Protein AF-A0A5J6SLB2-F1 (afdb_monomer)

Organism: NCBI:txid2283160

Sequence (79 aa):
MYSESAEAVYLKSSDKTNSINTGLNLTIPLNLGEKTFKLQENVHDIITNSTGLEVDHYYLCLEIDGEKVIGIDPAKGMF

Secondary structure (DSSP, 8-state):
------PPPB-GGG-EEEEE--SS-----S-HHHHHHHHHHHHHHHHHHHH-----B--EEEEETTEEEEEE-------

Solvent-accessible surface area (backbone atoms only — not comparable to full-atom values): 4833 Å² total; per-residue (Å²): 134,86,78,78,75,78,69,53,46,79,36,68,90,68,43,43,77,48,76,44,79,77,83,74,77,70,79,72,83,65,70,33,19,61,52,41,39,52,53,51,53,53,48,50,53,52,46,27,76,73,68,74,55,64,69,49,45,43,36,44,30,39,25,47,69,89,42,54,55,35,43,41,72,70,94,57,90,75,129

Structure (mmCIF, N/CA/C/O backbone):
data_AF-A0A5J6SLB2-F1
#
_entry.id   AF-A0A5J6SLB2-F1
#
loop_
_atom_site.group_PDB
_atom_site.id
_atom_site.type_symbol
_atom_site.label_atom_id
_atom_site.label_alt_id
_atom_site.label_comp_id
_atom_site.label_asym_id
_atom_site.label_entity_id
_atom_site.label_seq_id
_atom_site.pdbx_PDB_ins_code
_atom_site.Cartn_x
_atom_site.Cartn_y
_atom_site.Cartn_z
_atom_site.occupancy
_atom_site.B_iso_or_equiv
_atom_site.auth_seq_id
_atom_site.auth_comp_id
_atom_site.auth_asym_id
_atom_site.auth_atom_id
_atom_site.pdbx_PDB_model_num
ATOM 1 N N . MET A 1 1 ? 22.913 9.863 -27.633 1.00 35.12 1 MET A N 1
ATOM 2 C CA . MET A 1 1 ? 21.665 9.078 -27.586 1.00 35.12 1 MET A CA 1
ATOM 3 C C . MET A 1 1 ? 21.264 9.024 -26.126 1.00 35.12 1 MET A C 1
ATOM 5 O O . MET A 1 1 ? 21.923 8.324 -25.373 1.00 35.12 1 MET A O 1
ATOM 9 N N . TYR A 1 2 ? 20.314 9.857 -25.705 1.00 38.72 2 TYR A N 1
ATOM 10 C CA . TYR A 1 2 ? 19.792 9.819 -24.339 1.00 38.72 2 TYR A CA 1
ATOM 11 C C . TYR A 1 2 ? 18.604 8.864 -24.347 1.00 38.72 2 TYR A C 1
ATOM 13 O O . TYR A 1 2 ? 17.522 9.217 -24.801 1.00 38.72 2 TYR A O 1
ATOM 21 N N . SER A 1 3 ? 18.860 7.616 -23.966 1.00 38.44 3 SER A N 1
ATOM 22 C CA . SER A 1 3 ? 17.817 6.700 -23.520 1.00 38.44 3 SER A CA 1
ATOM 23 C C . SER A 1 3 ? 17.669 6.966 -22.030 1.00 38.44 3 SER A C 1
ATOM 25 O O . SER A 1 3 ? 18.344 6.327 -21.228 1.00 38.44 3 SER A O 1
ATOM 27 N N . GLU A 1 4 ? 16.880 7.975 -21.669 1.00 43.47 4 GLU A N 1
ATOM 28 C CA . GLU A 1 4 ? 16.371 8.072 -20.304 1.00 43.47 4 GLU A CA 1
ATOM 29 C C . GLU A 1 4 ? 15.427 6.882 -20.129 1.00 43.47 4 GLU A C 1
ATOM 31 O O . GLU A 1 4 ? 14.334 6.851 -20.690 1.00 43.47 4 GLU A O 1
ATOM 36 N N . SER A 1 5 ? 15.909 5.841 -19.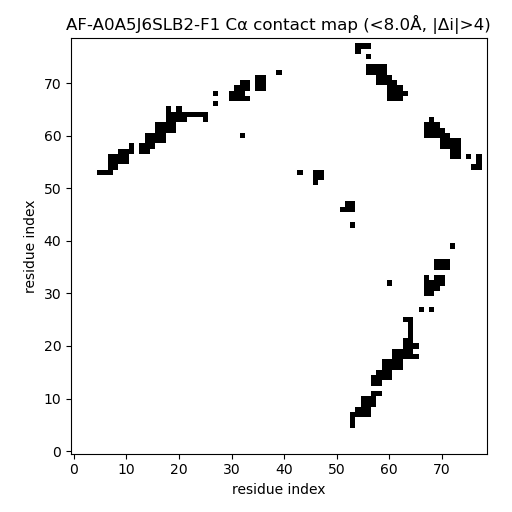452 1.00 43.94 5 SER A N 1
ATOM 37 C CA . SER A 1 5 ? 15.052 4.802 -18.901 1.00 43.94 5 SER A CA 1
ATOM 38 C C . SER A 1 5 ? 14.115 5.495 -17.920 1.00 43.94 5 SER A C 1
ATOM 40 O O . SER A 1 5 ? 14.562 5.969 -16.876 1.00 43.94 5 SER A O 1
ATOM 42 N N . ALA A 1 6 ? 12.848 5.637 -18.299 1.00 51.75 6 ALA A N 1
ATOM 43 C CA . ALA A 1 6 ? 11.808 6.036 -17.370 1.00 51.75 6 ALA A CA 1
ATOM 44 C C . ALA A 1 6 ? 11.656 4.885 -16.373 1.00 51.75 6 ALA A C 1
ATOM 46 O O . ALA A 1 6 ? 11.044 3.872 -16.699 1.00 51.75 6 ALA A O 1
ATOM 47 N N . GLU A 1 7 ? 12.316 5.012 -15.222 1.00 54.81 7 GLU A N 1
ATOM 48 C CA . GLU A 1 7 ? 12.096 4.113 -14.094 1.00 54.81 7 GLU A CA 1
ATOM 49 C C . GLU A 1 7 ? 10.639 4.300 -13.631 1.00 54.81 7 GLU A C 1
ATOM 51 O O . GLU A 1 7 ? 10.217 5.442 -13.438 1.00 54.81 7 GLU A O 1
ATOM 56 N N . ALA A 1 8 ? 9.862 3.226 -13.479 1.00 60.84 8 ALA A N 1
ATOM 57 C CA . ALA A 1 8 ? 8.541 3.239 -12.865 1.00 60.84 8 ALA A CA 1
ATOM 58 C C . ALA A 1 8 ? 8.660 3.892 -11.498 1.00 60.84 8 ALA A C 1
ATOM 60 O O . ALA A 1 8 ? 9.375 3.419 -10.610 1.00 60.84 8 ALA A O 1
ATOM 61 N N . VAL A 1 9 ? 7.928 4.982 -11.316 1.00 71.50 9 VAL A N 1
ATOM 62 C CA . VAL A 1 9 ? 7.946 5.712 -10.061 1.00 71.50 9 VAL A CA 1
ATOM 63 C C . VAL A 1 9 ? 6.711 5.318 -9.275 1.00 71.50 9 VAL A C 1
ATOM 65 O O . VAL A 1 9 ? 5.579 5.538 -9.704 1.00 71.50 9 VAL A O 1
ATOM 68 N N . TYR A 1 10 ? 6.915 4.794 -8.068 1.00 78.88 10 TYR A N 1
ATOM 69 C CA . TYR A 1 10 ? 5.850 4.787 -7.076 1.00 78.88 10 TYR A CA 1
ATOM 70 C C . TYR A 1 10 ? 5.461 6.241 -6.754 1.00 78.88 10 TYR A C 1
ATOM 72 O O . TYR A 1 10 ? 6.172 6.980 -6.060 1.00 78.88 10 TYR A O 1
ATOM 80 N N . LEU A 1 11 ? 4.300 6.667 -7.254 1.00 82.94 11 LEU A N 1
ATOM 81 C CA . LEU A 1 11 ? 3.790 8.026 -7.111 1.00 82.94 11 LEU A CA 1
ATOM 82 C C . LEU A 1 11 ? 3.054 8.196 -5.783 1.00 82.94 11 LEU A C 1
ATOM 84 O O . LEU A 1 11 ? 1.848 8.427 -5.750 1.00 82.94 11 LEU A O 1
ATOM 88 N N . LYS A 1 12 ? 3.793 8.168 -4.673 1.00 80.75 12 LYS A N 1
ATOM 89 C CA . LYS A 1 12 ? 3.243 8.332 -3.314 1.00 80.75 12 LYS A CA 1
ATOM 90 C C . LYS A 1 12 ? 2.359 9.577 -3.135 1.00 80.75 12 LYS A C 1
ATOM 92 O O . LYS A 1 12 ? 1.429 9.580 -2.337 1.00 80.75 12 LYS A O 1
ATOM 97 N N . SER A 1 13 ? 2.629 10.661 -3.866 1.00 81.50 13 SER A N 1
ATOM 98 C CA . SER A 1 13 ? 1.794 11.876 -3.848 1.00 81.50 13 SER A CA 1
ATOM 99 C C . SER A 1 13 ? 0.388 11.667 -4.426 1.00 81.50 13 SER A C 1
ATOM 101 O O . SER A 1 13 ? -0.505 12.470 -4.160 1.00 81.50 13 SER A O 1
ATOM 103 N N . SER A 1 14 ? 0.199 10.607 -5.211 1.00 83.88 14 SER A N 1
ATOM 104 C CA . SER A 1 14 ? -1.072 10.209 -5.817 1.00 83.88 14 SER A CA 1
ATOM 105 C C . SER A 1 14 ? -1.855 9.215 -4.961 1.00 83.88 14 SER A C 1
ATOM 107 O O . SER A 1 14 ? -3.005 8.910 -5.296 1.00 83.88 14 SER A O 1
ATOM 109 N N . ASP A 1 15 ? -1.279 8.740 -3.853 1.00 85.00 15 ASP A N 1
ATOM 110 C CA . ASP A 1 15 ? -1.973 7.857 -2.926 1.00 85.00 15 ASP A CA 1
ATOM 111 C C . ASP A 1 15 ? -3.231 8.520 -2.378 1.00 85.00 15 ASP A C 1
ATOM 113 O O . ASP A 1 15 ? -3.250 9.697 -2.004 1.00 85.00 15 ASP A O 1
ATOM 117 N N . LYS A 1 16 ? -4.296 7.731 -2.261 1.00 87.25 16 LYS A N 1
ATOM 118 C CA . LYS A 1 16 ? -5.535 8.175 -1.623 1.00 87.25 16 LYS A CA 1
ATOM 119 C C . LYS A 1 16 ? -5.824 7.288 -0.439 1.00 87.25 16 LYS A C 1
ATOM 121 O O . LYS A 1 16 ? -5.861 6.074 -0.580 1.00 87.25 16 LYS A O 1
ATOM 126 N N . THR A 1 17 ? -6.087 7.894 0.710 1.00 88.81 17 THR A N 1
ATOM 127 C CA . THR A 1 17 ? -6.531 7.159 1.896 1.00 88.81 17 THR A CA 1
ATOM 128 C C . THR A 1 17 ? -8.018 7.393 2.105 1.00 88.81 17 THR A C 1
ATOM 130 O O . THR A 1 17 ? -8.467 8.537 2.136 1.00 88.81 17 THR A O 1
ATOM 133 N N . ASN A 1 18 ? -8.777 6.309 2.234 1.00 88.25 18 ASN A N 1
ATOM 134 C CA . ASN A 1 18 ? -10.154 6.342 2.704 1.00 88.25 18 ASN A CA 1
ATOM 135 C C . ASN A 1 18 ? -10.181 5.812 4.134 1.00 88.25 18 ASN A C 1
ATOM 137 O O . ASN A 1 18 ? -9.770 4.677 4.372 1.00 88.25 18 ASN A O 1
ATOM 141 N N . SER A 1 19 ? -10.681 6.622 5.062 1.00 89.81 19 SER A N 1
ATOM 142 C CA . SER A 1 19 ? -10.779 6.249 6.473 1.00 89.81 19 SER A CA 1
ATOM 143 C C . SER A 1 19 ? -12.221 5.917 6.843 1.00 89.81 19 SER A C 1
ATOM 145 O O . SER A 1 19 ? -13.143 6.689 6.568 1.00 89.81 19 SER A O 1
ATOM 147 N N . ILE A 1 20 ? -12.414 4.775 7.497 1.00 88.19 20 ILE A N 1
ATOM 148 C CA . ILE A 1 20 ? -13.678 4.351 8.094 1.00 88.19 20 ILE A CA 1
ATOM 149 C C . ILE A 1 20 ? -13.511 4.395 9.611 1.00 88.19 20 ILE A C 1
ATOM 151 O O . ILE A 1 20 ? -12.734 3.634 10.179 1.00 88.19 20 ILE A O 1
ATOM 155 N N . ASN A 1 21 ? -14.272 5.269 10.268 1.00 89.31 21 ASN A N 1
ATOM 156 C CA . ASN A 1 21 ? -14.392 5.272 11.723 1.00 89.31 21 ASN A CA 1
ATOM 157 C C . ASN A 1 21 ? -15.601 4.433 12.121 1.00 89.31 21 ASN A C 1
ATOM 159 O O . ASN A 1 21 ? -16.746 4.845 11.933 1.00 89.31 21 ASN A O 1
ATOM 163 N N . THR A 1 22 ? -15.338 3.249 12.655 1.00 85.88 22 THR A N 1
ATOM 164 C CA . THR A 1 22 ? -16.359 2.342 13.176 1.00 85.88 22 THR A CA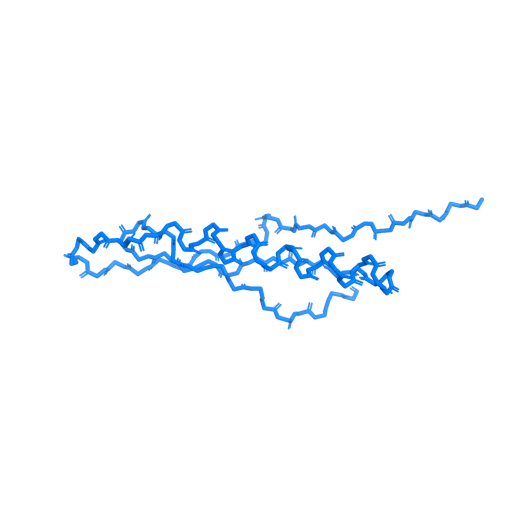 1
ATOM 165 C C . THR A 1 22 ? -16.664 2.627 14.645 1.00 85.88 22 THR A C 1
ATOM 167 O O . THR A 1 22 ? -17.762 2.329 15.108 1.00 85.88 22 THR A O 1
ATOM 170 N N . GLY A 1 23 ? -15.710 3.216 15.381 1.00 86.56 23 GLY A N 1
ATOM 171 C CA . GLY A 1 23 ? -15.836 3.466 16.821 1.00 86.56 23 GLY A CA 1
ATOM 172 C C . GLY A 1 23 ? -15.796 2.188 17.664 1.00 86.56 23 GLY A C 1
ATOM 173 O O . GLY A 1 23 ? -16.075 2.228 18.861 1.00 86.56 23 GLY A O 1
ATOM 174 N N . LEU A 1 24 ? -15.454 1.052 17.050 1.00 83.00 24 LEU A N 1
ATOM 175 C CA . LEU A 1 24 ? -15.387 -0.253 17.699 1.00 83.00 24 LEU A CA 1
ATOM 176 C C . LEU A 1 24 ? -14.038 -0.492 18.398 1.00 83.00 24 LEU A C 1
ATOM 178 O O . LEU A 1 24 ? -13.881 -1.528 19.041 1.00 83.00 24 LEU A O 1
ATOM 182 N N . ASN A 1 25 ? -13.085 0.450 18.296 1.00 74.75 25 ASN A N 1
ATOM 183 C CA . ASN A 1 25 ? -11.711 0.315 18.799 1.00 74.75 25 ASN A CA 1
ATOM 184 C C . ASN A 1 25 ? -11.095 -1.026 18.379 1.00 74.75 25 ASN A C 1
ATOM 186 O O . ASN A 1 25 ? -10.535 -1.765 19.196 1.00 74.75 25 ASN A O 1
ATOM 190 N N . LEU A 1 26 ? -11.243 -1.370 17.097 1.00 72.00 26 LEU A N 1
ATOM 191 C CA . LEU A 1 26 ? -10.688 -2.609 16.577 1.00 72.00 26 LEU A CA 1
ATOM 192 C C . LEU A 1 26 ? -9.167 -2.512 16.632 1.00 72.00 26 LEU A C 1
ATOM 194 O O . LEU A 1 26 ? -8.550 -1.744 15.903 1.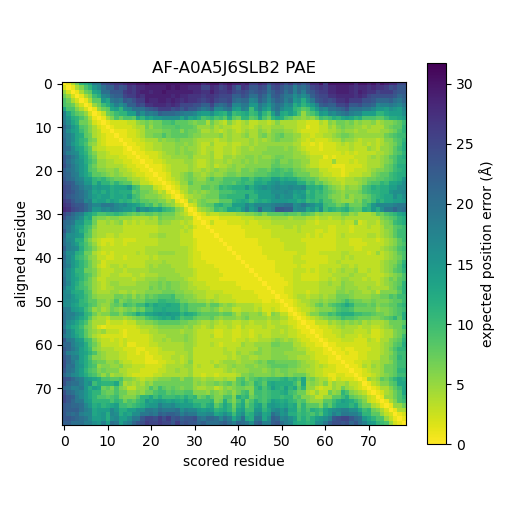00 72.00 26 LEU A O 1
ATOM 198 N N . THR A 1 27 ? -8.539 -3.329 17.474 1.00 72.69 27 THR A N 1
ATOM 199 C CA . THR A 1 27 ? -7.130 -3.648 17.259 1.00 72.69 27 THR A CA 1
ATOM 200 C C . THR A 1 27 ? -7.088 -4.529 16.029 1.00 72.69 27 THR A C 1
ATOM 202 O O . THR A 1 27 ? -7.627 -5.633 16.059 1.00 72.69 27 THR A O 1
ATOM 205 N N . ILE A 1 28 ? -6.492 -4.042 14.949 1.00 70.12 28 ILE A N 1
ATOM 206 C CA . ILE A 1 28 ? -6.289 -4.839 13.746 1.00 70.12 28 ILE A CA 1
ATOM 207 C C . ILE A 1 28 ? -4.943 -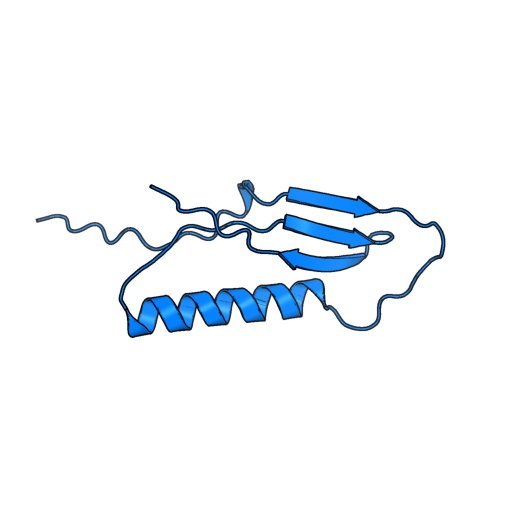5.542 13.907 1.00 70.12 28 ILE A C 1
ATOM 209 O O . ILE A 1 28 ? -3.892 -4.920 13.740 1.00 70.12 28 ILE A O 1
ATOM 213 N N . PRO A 1 29 ? -4.932 -6.824 14.323 1.00 65.31 29 PRO A N 1
ATOM 214 C CA . PRO A 1 29 ? -3.693 -7.562 14.418 1.00 65.31 29 PRO A CA 1
ATOM 215 C C . PRO A 1 29 ? -3.168 -7.773 13.003 1.00 65.31 29 PRO A C 1
ATOM 217 O O . PRO A 1 29 ? -3.929 -8.078 12.090 1.00 65.31 29 PRO A O 1
ATOM 220 N N . LEU A 1 30 ? -1.850 -7.682 12.867 1.00 64.62 30 LEU A N 1
ATOM 221 C CA . LEU A 1 30 ? -1.105 -7.635 11.614 1.00 64.62 30 LEU A CA 1
ATOM 222 C C . LEU A 1 30 ? -1.104 -6.244 10.988 1.00 64.62 30 LEU A C 1
ATOM 224 O O . LEU A 1 30 ? -2.128 -5.707 10.591 1.00 64.62 30 LEU A O 1
ATOM 228 N N . ASN A 1 31 ? 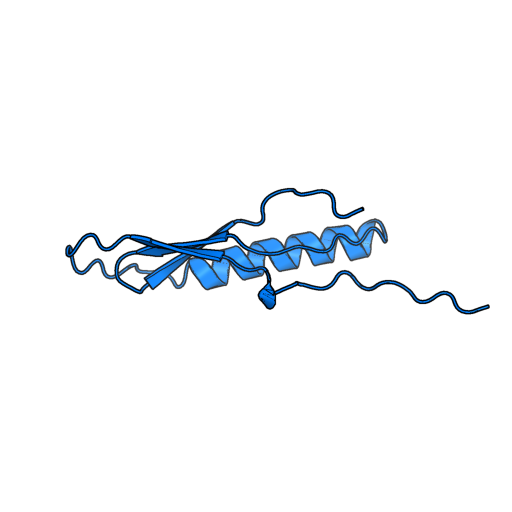0.112 -5.726 10.827 1.00 78.00 31 ASN A N 1
ATOM 229 C CA . ASN A 1 31 ? 0.476 -4.590 9.990 1.00 78.00 31 ASN A CA 1
ATOM 230 C C . ASN A 1 31 ? 0.193 -4.919 8.505 1.00 78.00 31 ASN A C 1
ATOM 232 O O . ASN A 1 31 ? 1.093 -5.135 7.689 1.00 78.00 31 ASN A O 1
ATOM 236 N N . LEU A 1 32 ? -1.087 -5.127 8.204 1.00 81.50 32 LEU A N 1
ATOM 237 C CA . LEU A 1 32 ? -1.602 -5.717 6.978 1.00 81.50 32 LEU A CA 1
ATOM 238 C C . LEU A 1 32 ? -1.479 -4.722 5.828 1.00 81.50 32 LEU A C 1
ATOM 240 O O . LEU A 1 32 ? -1.115 -5.128 4.725 1.00 81.50 32 LEU A O 1
ATOM 244 N N . GLY A 1 33 ? -1.646 -3.425 6.107 1.00 82.38 33 GLY A N 1
ATOM 245 C CA . GLY A 1 33 ? -1.341 -2.354 5.164 1.00 82.38 33 GLY A CA 1
ATOM 246 C C . GLY A 1 33 ? 0.098 -2.433 4.648 1.00 82.38 33 GLY A C 1
ATOM 247 O O . GLY A 1 33 ? 0.312 -2.483 3.441 1.00 82.38 33 GLY A O 1
ATOM 248 N N . GLU A 1 34 ? 1.093 -2.547 5.534 1.00 84.00 34 GLU A N 1
ATOM 249 C CA . GLU A 1 34 ? 2.497 -2.655 5.108 1.00 84.00 34 GLU A CA 1
ATOM 250 C C . GLU A 1 34 ? 2.785 -3.973 4.377 1.00 84.00 34 GLU A C 1
ATOM 252 O O . GLU A 1 34 ? 3.511 -3.991 3.384 1.00 84.00 34 GLU A O 1
ATOM 257 N N . LYS A 1 35 ? 2.216 -5.090 4.844 1.00 87.19 35 LYS A N 1
ATOM 258 C CA . LYS A 1 35 ? 2.405 -6.398 4.197 1.00 87.19 35 LYS A CA 1
ATOM 259 C C . LYS A 1 35 ? 1.819 -6.435 2.787 1.00 87.19 35 LYS A C 1
ATOM 261 O O . LYS A 1 35 ? 2.458 -6.979 1.892 1.00 87.19 35 LYS A O 1
ATOM 266 N N . THR A 1 36 ? 0.625 -5.879 2.596 1.00 86.44 36 THR A N 1
ATOM 267 C CA . THR A 1 36 ? -0.041 -5.830 1.286 1.00 86.44 36 THR A CA 1
ATOM 268 C C . THR A 1 36 ? 0.675 -4.879 0.339 1.00 86.44 36 THR A C 1
ATOM 270 O O . THR A 1 36 ? 0.874 -5.248 -0.814 1.00 86.44 36 THR A O 1
ATOM 273 N N . PHE A 1 37 ? 1.142 -3.727 0.827 1.00 86.75 37 PHE A N 1
ATOM 274 C CA . PHE A 1 37 ? 2.004 -2.820 0.068 1.00 86.75 37 PHE A CA 1
ATOM 275 C C . PHE A 1 37 ? 3.275 -3.532 -0.416 1.00 86.75 37 PHE A C 1
ATOM 277 O O . PHE A 1 37 ? 3.500 -3.646 -1.612 1.00 86.75 37 PHE A O 1
ATOM 284 N N . LYS A 1 38 ? 4.052 -4.132 0.498 1.00 88.44 38 LYS A N 1
ATOM 285 C CA . LYS A 1 38 ? 5.288 -4.853 0.143 1.00 88.44 38 LYS A CA 1
ATOM 286 C C . LYS A 1 38 ? 5.059 -6.003 -0.833 1.00 88.44 38 LYS A C 1
ATOM 288 O O . LYS A 1 38 ? 5.907 -6.269 -1.673 1.00 88.44 38 LYS A O 1
ATOM 293 N N . LEU A 1 39 ? 3.938 -6.713 -0.702 1.00 88.94 39 LEU A N 1
ATOM 294 C CA . LEU A 1 39 ? 3.589 -7.775 -1.639 1.00 88.94 39 LEU A CA 1
ATOM 295 C C . LEU A 1 39 ? 3.398 -7.227 -3.059 1.00 88.94 39 LEU A C 1
ATOM 297 O O . LEU A 1 39 ? 3.851 -7.866 -4.001 1.00 88.94 39 LEU A O 1
ATOM 301 N N . GLN A 1 40 ? 2.741 -6.077 -3.203 1.00 87.06 40 GLN A N 1
ATOM 302 C CA . GLN A 1 40 ? 2.488 -5.449 -4.500 1.00 87.06 40 GLN A CA 1
ATOM 303 C C . GLN A 1 40 ? 3.77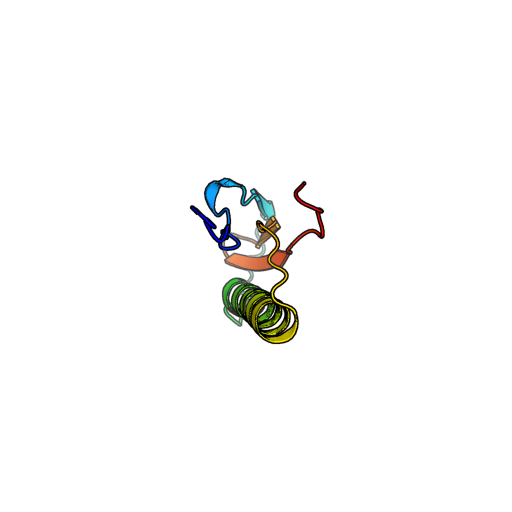0 -4.864 -5.105 1.00 87.06 40 GLN A C 1
ATOM 305 O O . GLN A 1 40 ? 4.058 -5.164 -6.258 1.00 87.06 40 GLN A O 1
ATOM 310 N N . GLU A 1 41 ? 4.610 -4.191 -4.312 1.00 86.06 41 GLU A N 1
ATOM 311 C CA . GLU A 1 41 ? 5.940 -3.739 -4.760 1.00 86.06 41 GLU A CA 1
ATOM 312 C C . GLU A 1 41 ? 6.801 -4.908 -5.259 1.00 86.06 41 GLU A C 1
ATOM 314 O O . GLU A 1 41 ? 7.380 -4.846 -6.336 1.00 86.06 41 GLU A O 1
ATOM 319 N N . ASN A 1 42 ? 6.811 -6.035 -4.537 1.00 88.88 42 ASN A N 1
ATOM 320 C CA . ASN A 1 42 ? 7.548 -7.220 -4.982 1.00 88.88 42 ASN A CA 1
ATOM 321 C C . ASN A 1 42 ? 7.020 -7.776 -6.317 1.00 88.88 42 ASN A C 1
ATOM 323 O O . ASN A 1 42 ? 7.781 -8.365 -7.082 1.00 88.88 42 ASN A O 1
ATOM 327 N N . VAL A 1 43 ? 5.716 -7.659 -6.590 1.00 86.56 43 VAL A N 1
ATOM 328 C CA . VAL A 1 43 ? 5.134 -8.085 -7.872 1.00 86.56 43 VAL A CA 1
ATOM 329 C C . VAL A 1 43 ? 5.572 -7.143 -8.990 1.00 86.56 43 VAL A C 1
ATOM 331 O O . VAL A 1 43 ? 5.963 -7.640 -10.047 1.00 86.56 43 VAL A O 1
ATOM 334 N N . HIS A 1 44 ? 5.572 -5.829 -8.746 1.00 83.44 44 HIS A N 1
ATOM 335 C CA . HIS A 1 44 ? 6.133 -4.841 -9.673 1.00 83.44 44 HIS A CA 1
ATOM 336 C C . HIS A 1 44 ? 7.590 -5.161 -9.990 1.00 83.44 44 HIS A C 1
ATOM 338 O O . HIS A 1 44 ? 7.919 -5.359 -11.156 1.00 83.44 44 HIS A O 1
ATOM 344 N N . ASP A 1 45 ? 8.424 -5.374 -8.969 1.00 84.25 45 ASP A N 1
ATOM 345 C CA . ASP A 1 45 ? 9.832 -5.747 -9.141 1.00 84.25 45 ASP A CA 1
ATOM 346 C C . ASP A 1 45 ? 9.998 -7.008 -10.001 1.00 84.25 45 ASP A C 1
ATOM 348 O O . ASP A 1 45 ? 10.870 -7.071 -10.869 1.00 84.25 45 ASP A O 1
ATOM 352 N N . ILE A 1 46 ? 9.177 -8.041 -9.788 1.00 87.19 46 ILE A N 1
ATOM 353 C CA . ILE A 1 46 ? 9.239 -9.281 -10.577 1.00 87.19 46 ILE A CA 1
ATOM 354 C C . ILE A 1 46 ? 8.860 -9.024 -12.040 1.00 87.19 46 ILE A C 1
ATOM 356 O O . ILE A 1 46 ? 9.527 -9.538 -12.944 1.00 87.19 46 ILE A O 1
ATOM 360 N N . ILE A 1 47 ? 7.799 -8.258 -12.296 1.00 83.00 47 ILE A N 1
ATOM 361 C CA . ILE A 1 47 ? 7.338 -7.947 -13.656 1.00 83.00 47 ILE A CA 1
ATOM 362 C C . ILE A 1 47 ? 8.388 -7.107 -14.383 1.00 83.00 47 ILE A C 1
ATOM 364 O O . ILE A 1 47 ? 8.796 -7.475 -15.487 1.00 83.00 47 ILE A O 1
ATOM 368 N N . THR A 1 48 ? 8.894 -6.061 -13.737 1.00 82.25 48 THR A N 1
ATOM 369 C CA . THR A 1 48 ? 9.967 -5.204 -14.243 1.00 82.25 48 THR A CA 1
ATOM 370 C C . THR A 1 48 ? 11.205 -6.019 -14.594 1.00 82.25 48 THR A C 1
ATOM 372 O O . THR A 1 48 ? 11.659 -6.004 -15.736 1.00 82.25 48 THR A O 1
ATOM 375 N N . ASN A 1 49 ? 11.708 -6.832 -13.661 1.00 81.25 49 ASN A N 1
ATOM 376 C CA . ASN A 1 49 ? 12.917 -7.626 -13.889 1.00 81.25 49 ASN A CA 1
ATOM 377 C C . ASN A 1 49 ? 12.744 -8.709 -14.966 1.00 81.25 49 ASN A C 1
ATOM 379 O O . ASN A 1 49 ? 13.723 -9.115 -15.592 1.00 81.25 49 ASN A O 1
ATOM 383 N N . SER A 1 50 ? 11.524 -9.213 -15.173 1.00 82.56 50 SER A N 1
ATOM 384 C CA . SER A 1 50 ? 11.258 -10.277 -16.150 1.00 82.56 50 SER A CA 1
ATOM 385 C C . SER A 1 50 ? 10.922 -9.766 -17.550 1.00 82.56 50 SER A C 1
ATOM 387 O O . SER A 1 50 ? 11.204 -10.460 -18.527 1.00 82.56 50 SER A O 1
ATOM 389 N N . THR A 1 51 ? 10.328 -8.578 -17.665 1.00 82.00 51 THR A N 1
ATOM 390 C CA . THR A 1 51 ? 9.805 -8.054 -18.938 1.00 82.00 51 THR A CA 1
ATOM 391 C C . THR A 1 51 ? 10.466 -6.755 -19.391 1.00 82.00 51 THR A C 1
ATOM 393 O O . THR A 1 51 ? 10.363 -6.412 -20.568 1.00 82.00 51 THR A O 1
ATOM 396 N N . GLY A 1 52 ? 11.131 -6.032 -18.487 1.00 77.25 52 GLY A N 1
ATOM 397 C CA . GLY A 1 52 ? 11.586 -4.658 -18.707 1.00 77.25 52 GLY A CA 1
ATOM 398 C C . GLY A 1 52 ? 10.440 -3.652 -18.860 1.00 77.25 52 GLY A C 1
ATOM 399 O O . GLY A 1 52 ? 10.687 -2.520 -19.265 1.00 77.25 52 GLY A O 1
ATOM 400 N N . LEU A 1 53 ? 9.191 -4.069 -18.610 1.00 76.25 53 LEU A N 1
ATOM 401 C CA . LEU A 1 53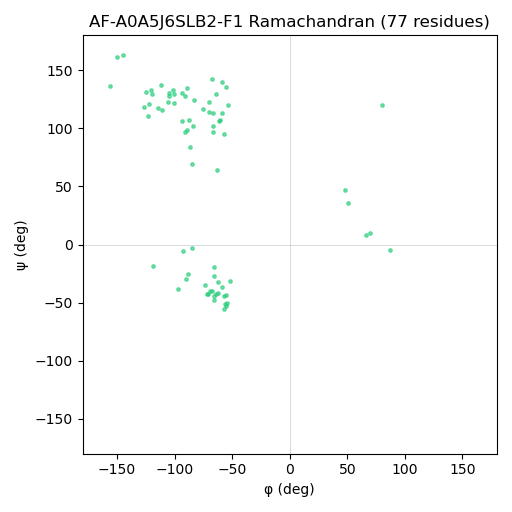 ? 8.026 -3.196 -18.619 1.00 76.25 53 LEU A CA 1
ATOM 402 C C . LEU A 1 53 ? 7.804 -2.653 -17.216 1.00 76.25 53 LEU A C 1
ATOM 404 O O . LEU A 1 53 ? 7.690 -3.410 -16.255 1.00 76.25 53 LEU A O 1
ATOM 408 N N . GLU A 1 54 ? 7.699 -1.338 -17.147 1.00 71.12 54 GLU A N 1
ATOM 409 C CA . GLU A 1 54 ? 7.579 -0.571 -15.921 1.00 71.12 54 GLU A CA 1
ATOM 410 C C . GLU A 1 54 ? 6.315 0.288 -16.017 1.00 71.12 54 GLU A C 1
ATOM 412 O O . GLU A 1 54 ? 6.045 0.902 -17.053 1.00 71.12 54 GLU A O 1
ATOM 417 N N . VAL A 1 55 ? 5.488 0.259 -14.968 1.00 72.06 55 VAL A N 1
ATOM 418 C CA . VAL A 1 55 ? 4.221 0.995 -14.903 1.00 72.06 55 VAL A CA 1
ATOM 419 C C . VAL A 1 55 ? 4.217 1.838 -13.635 1.00 72.06 55 VAL A C 1
ATOM 421 O O . VAL A 1 55 ? 4.284 1.312 -12.521 1.00 72.06 55 VAL A O 1
ATOM 424 N N . ASP A 1 56 ? 4.130 3.153 -13.815 1.00 77.75 56 ASP A N 1
ATOM 425 C CA . ASP A 1 56 ? 3.869 4.083 -12.723 1.00 77.75 56 ASP A CA 1
ATOM 426 C C . ASP A 1 56 ? 2.573 3.683 -12.004 1.00 77.75 56 ASP A C 1
ATOM 428 O O . ASP A 1 56 ? 1.552 3.379 -12.629 1.00 77.75 56 ASP A O 1
ATOM 432 N N . HIS A 1 57 ? 2.605 3.693 -10.678 1.00 81.25 57 HIS A N 1
ATOM 433 C CA . HIS A 1 57 ? 1.497 3.210 -9.861 1.00 81.25 57 HIS A CA 1
ATOM 434 C C . HIS A 1 57 ? 1.343 4.041 -8.584 1.00 81.25 57 HIS A C 1
ATOM 436 O O . HIS A 1 57 ? 2.217 4.818 -8.184 1.00 81.25 57 HIS A O 1
ATOM 442 N N . TYR A 1 58 ? 0.178 3.910 -7.956 1.00 84.69 58 TYR A N 1
ATOM 443 C CA . TYR A 1 58 ? -0.187 4.582 -6.711 1.00 84.69 58 TYR A CA 1
ATOM 444 C C . TYR A 1 58 ? -1.168 3.706 -5.941 1.00 84.69 58 TYR A C 1
A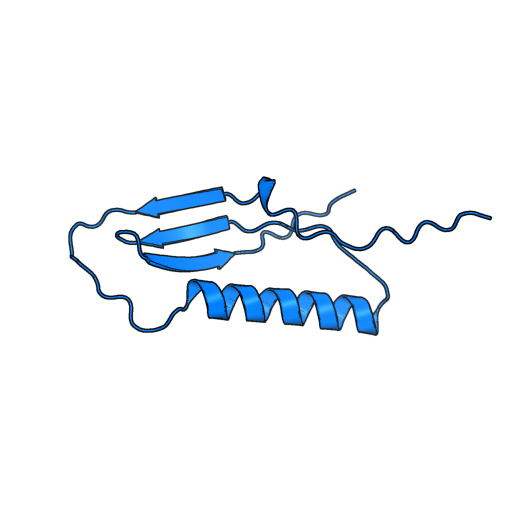TOM 446 O O . TYR A 1 58 ? -1.834 2.859 -6.526 1.00 84.69 58 TYR A O 1
ATOM 454 N N . TYR A 1 59 ? -1.335 3.943 -4.644 1.00 86.19 59 TYR A N 1
ATOM 455 C CA . TYR A 1 59 ? -2.184 3.093 -3.818 1.00 86.19 59 TYR A CA 1
ATOM 456 C C . TYR A 1 59 ? -3.448 3.808 -3.338 1.00 86.19 59 TYR A C 1
ATOM 458 O O . TYR A 1 59 ? -3.443 4.946 -2.862 1.00 86.19 59 TYR A O 1
ATOM 466 N N . LEU A 1 60 ? -4.569 3.094 -3.397 1.00 86.31 60 LEU A N 1
ATOM 467 C CA . LEU A 1 60 ? -5.751 3.376 -2.595 1.00 86.31 60 LEU A CA 1
ATOM 468 C C . LEU A 1 60 ? -5.596 2.646 -1.259 1.00 86.31 60 LEU A C 1
ATOM 470 O O . LEU A 1 60 ? -5.699 1.424 -1.184 1.00 86.31 60 LEU A O 1
ATOM 474 N N . CYS A 1 61 ? -5.338 3.395 -0.197 1.00 86.81 61 CYS A N 1
ATOM 475 C CA . CYS A 1 61 ? -5.238 2.871 1.155 1.00 86.81 61 CYS A CA 1
ATOM 476 C C . CYS A 1 61 ? -6.610 2.887 1.831 1.00 86.81 61 CYS A C 1
ATOM 478 O O . CYS A 1 61 ? -7.325 3.892 1.787 1.00 86.81 61 CYS A O 1
ATOM 480 N N . LEU A 1 62 ? -6.959 1.791 2.498 1.00 86.69 62 LEU A N 1
ATOM 481 C CA . LEU A 1 62 ? -8.069 1.760 3.441 1.00 86.69 62 LEU A CA 1
ATOM 482 C C . LEU A 1 62 ? -7.513 1.821 4.863 1.00 86.69 62 LEU A C 1
ATOM 484 O O . LEU A 1 62 ? -6.584 1.092 5.223 1.00 86.69 62 LEU A O 1
ATOM 488 N N . GLU A 1 63 ? -8.109 2.688 5.661 1.00 88.50 63 GLU A N 1
ATOM 489 C CA . GLU A 1 63 ? -7.826 2.854 7.077 1.00 88.50 63 GLU A CA 1
ATOM 490 C C . GLU A 1 63 ? -9.108 2.583 7.866 1.00 88.50 63 GLU A C 1
ATOM 492 O O . GLU A 1 63 ? -10.183 3.064 7.501 1.00 88.50 63 GLU A O 1
ATOM 497 N N . ILE A 1 64 ? -9.013 1.788 8.927 1.00 86.50 64 ILE A N 1
ATOM 498 C CA . ILE A 1 64 ? -10.129 1.485 9.826 1.00 86.50 64 ILE A CA 1
ATOM 499 C C . ILE A 1 64 ? -9.708 1.906 11.226 1.00 86.50 64 ILE A C 1
ATOM 501 O O . ILE A 1 64 ? -8.702 1.421 11.730 1.00 86.50 64 ILE A O 1
ATOM 505 N N . ASP A 1 65 ? -10.464 2.820 11.835 1.00 87.50 65 ASP A N 1
ATOM 506 C CA . ASP A 1 65 ? -10.191 3.361 13.176 1.00 87.50 65 ASP A CA 1
ATOM 507 C C . ASP A 1 65 ? -8.741 3.876 13.358 1.00 87.50 65 ASP A C 1
ATOM 509 O O . ASP A 1 65 ? -8.151 3.749 14.427 1.00 87.50 65 ASP A O 1
ATOM 513 N N . GLY A 1 66 ? -8.151 4.463 12.309 1.00 84.25 66 GLY A N 1
ATOM 514 C CA . GLY A 1 66 ? -6.772 4.973 12.321 1.00 84.25 66 GLY A CA 1
ATOM 515 C C . GLY A 1 66 ? -5.691 3.940 11.970 1.00 84.25 66 GLY A C 1
ATOM 516 O O . GLY A 1 66 ? -4.527 4.310 11.824 1.00 84.25 66 GLY A O 1
ATOM 517 N N . GLU A 1 67 ? -6.055 2.669 11.779 1.00 85.06 67 GLU A N 1
ATOM 518 C CA . GLU A 1 67 ? -5.133 1.589 11.416 1.00 85.06 67 GLU A CA 1
ATOM 519 C C . GLU A 1 67 ? -5.196 1.267 9.915 1.00 85.06 67 GLU A C 1
ATOM 521 O O . GLU A 1 67 ? 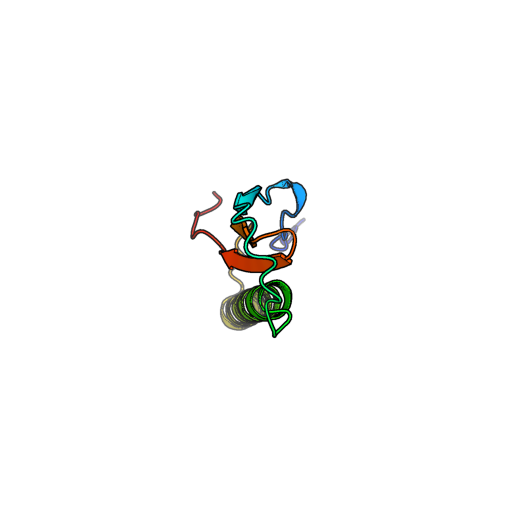-6.266 1.019 9.348 1.00 85.06 67 GLU A O 1
ATOM 526 N N . LYS A 1 68 ? -4.036 1.221 9.245 1.00 84.25 68 LYS A N 1
ATOM 527 C CA . LYS A 1 68 ? -3.951 0.882 7.812 1.00 84.25 68 LYS A CA 1
ATOM 528 C C . LYS A 1 68 ? -4.150 -0.614 7.587 1.00 84.25 68 LYS A C 1
ATOM 530 O O . LYS A 1 68 ? -3.308 -1.432 7.961 1.00 84.25 68 LYS A O 1
ATOM 535 N N . VAL A 1 69 ? -5.219 -0.968 6.881 1.00 81.12 69 VAL A N 1
ATOM 536 C CA . VAL A 1 69 ? -5.604 -2.369 6.648 1.00 81.12 69 VAL A CA 1
ATOM 537 C C . VAL A 1 69 ? -5.146 -2.920 5.313 1.00 81.12 69 VAL A C 1
ATOM 539 O O . VAL A 1 69 ? -4.748 -4.079 5.247 1.00 81.12 69 VAL A O 1
ATOM 542 N N . ILE A 1 70 ? -5.194 -2.126 4.247 1.00 80.88 70 ILE A N 1
ATOM 543 C CA . ILE A 1 70 ? -4.850 -2.604 2.907 1.00 80.88 70 ILE A CA 1
ATOM 544 C C . ILE A 1 70 ? -4.415 -1.442 2.018 1.00 80.88 70 ILE A C 1
ATOM 546 O O . ILE A 1 70 ? -5.047 -0.385 2.027 1.00 80.88 70 ILE A O 1
ATOM 550 N N . GLY A 1 71 ? -3.339 -1.650 1.259 1.00 75.69 71 GLY A N 1
ATOM 551 C CA . GLY A 1 71 ? -3.050 -0.876 0.054 1.00 75.69 71 GLY A CA 1
ATOM 552 C C . GLY A 1 71 ? -3.618 -1.614 -1.154 1.00 75.69 71 GLY A C 1
ATOM 553 O O . GLY A 1 71 ? -3.399 -2.816 -1.284 1.00 75.69 71 GLY A O 1
ATOM 554 N N . ILE A 1 72 ? -4.372 -0.926 -2.003 1.00 77.31 72 ILE A N 1
ATOM 555 C CA . ILE A 1 72 ? -4.900 -1.452 -3.265 1.00 77.31 72 ILE A CA 1
ATOM 556 C C . ILE A 1 72 ? -4.229 -0.667 -4.382 1.00 77.31 72 ILE A C 1
ATOM 558 O O . ILE A 1 72 ? -4.439 0.539 -4.458 1.00 77.31 72 ILE A O 1
ATOM 562 N N . ASP A 1 73 ? -3.464 -1.330 -5.235 1.00 77.00 73 ASP A N 1
ATOM 563 C CA . ASP A 1 73 ? -2.956 -0.763 -6.481 1.00 77.00 73 ASP A CA 1
ATOM 564 C C . ASP A 1 73 ? -4.033 -0.893 -7.579 1.00 77.00 73 ASP A C 1
ATOM 566 O O . ASP A 1 73 ? -4.299 -2.000 -8.069 1.00 77.00 73 ASP A O 1
ATOM 570 N N . PRO A 1 74 ? -4.771 0.183 -7.921 1.00 65.69 74 PRO A N 1
ATOM 571 C CA . PRO A 1 74 ? -5.734 0.120 -9.000 1.00 65.69 74 PRO A CA 1
ATOM 572 C C . PRO A 1 74 ? -4.985 0.001 -10.325 1.00 65.69 74 PRO A C 1
ATOM 574 O O . PRO A 1 74 ? -4.241 0.900 -10.702 1.00 65.69 74 PRO A O 1
ATOM 577 N N . ALA A 1 75 ? -5.278 -1.055 -11.086 1.00 59.28 75 ALA A N 1
ATOM 578 C CA . ALA A 1 75 ? -4.789 -1.205 -12.451 1.00 59.28 75 ALA A CA 1
ATOM 579 C C . ALA A 1 75 ? -5.230 -0.005 -13.306 1.00 59.28 75 ALA A C 1
ATOM 581 O O . ALA A 1 75 ? -6.346 0.045 -13.832 1.00 59.28 75 ALA A O 1
ATOM 582 N N . LYS A 1 76 ? -4.356 0.989 -13.429 1.00 52.69 76 LYS A N 1
ATOM 583 C CA . LYS A 1 76 ? -4.542 2.148 -14.283 1.00 52.69 76 LYS A CA 1
ATOM 584 C C . LYS A 1 76 ? -3.349 2.182 -15.217 1.00 52.69 76 LYS A C 1
ATOM 586 O O . LYS A 1 76 ? -2.237 2.439 -14.782 1.00 52.69 76 LYS A O 1
ATOM 591 N N . GLY A 1 77 ? -3.588 1.910 -16.498 1.00 47.75 77 GLY A N 1
ATOM 592 C CA . GLY A 1 77 ? -2.564 2.127 -17.514 1.00 47.75 77 GLY A CA 1
ATOM 593 C C . GLY A 1 77 ? -2.159 3.596 -17.484 1.00 47.75 77 GLY A C 1
ATOM 594 O O . GLY A 1 77 ? -2.991 4.468 -17.753 1.00 47.75 77 GLY A O 1
ATOM 595 N N . MET A 1 78 ? -0.924 3.867 -17.079 1.00 46.97 78 MET A N 1
ATOM 596 C CA . MET A 1 78 ? -0.304 5.170 -17.257 1.00 46.97 78 MET A CA 1
ATOM 597 C C . MET A 1 78 ? 0.260 5.202 -18.683 1.00 46.97 78 MET A C 1
ATOM 599 O O . MET A 1 78 ? 0.946 4.268 -19.092 1.00 46.97 78 MET A O 1
ATOM 603 N N . PHE A 1 79 ? -0.157 6.203 -19.463 1.00 44.38 79 PHE A N 1
ATOM 604 C CA . PHE A 1 79 ? 0.209 6.412 -20.869 1.00 44.38 79 PHE A CA 1
ATOM 605 C C . PHE A 1 79 ? 1.009 7.702 -21.004 1.00 44.38 79 PHE A C 1
ATOM 607 O O . PHE A 1 79 ? 0.646 8.668 -20.289 1.00 44.38 79 PHE A O 1
#

Foldseek 3Di:
DDPPLPAQDAPAVPEAEDEDEPVPPDPDPDLQAVVQVVVVVVVQVVCCVVPVDHAHWYWHWYHYNNRTRHTDTPPDGDD

Nearest PDB structures (foldseek):
  2dbs-assembly1_A  TM=3.525E-01  e=6.916E+00  Thermus thermophilus HB8
  7esz-assembly1_A  TM=2.426E-01  e=7.390E+00  Wolbachia endosymbiont of Culex quinquefasciatus Pel

Radius of gyration: 15.55 Å; Cα contacts (8 Å, |Δi|>4): 111; chains: 1; bounding box: 38×22×46 Å

pLDDT: mean 76.3, std 14.32, range [35.12, 89.81]

Mean predicted aligned error: 8.21 Å